Protein AF-A0A101M880-F1 (afdb_monomer_lite)

Secondary structure (DSSP, 8-state):
-HHHHHTT-------TT---S-THHHHB-TTS-B-HHHHHIIIIIHHHHHHHHHHHHHHHHHSS--S--EEEEETHHHHHHHHHHHH-TTT-SEEEEE--TTS---EEEETTEEEE-

Radius of gyration: 15.48 Å; chains: 1; bounding box: 40×26×47 Å

pLDDT: mean 80.24, std 11.46, range [47.88, 90.75]

Structure (mmCIF, N/CA/C/O backbone):
data_AF-A0A101M880-F1
#
_entry.id   AF-A0A101M880-F1
#
loop_
_atom_site.group_PDB
_atom_site.id
_atom_site.type_symbol
_atom_site.label_atom_id
_atom_site.label_alt_id
_atom_site.label_comp_id
_atom_site.label_asym_id
_atom_site.label_entity_id
_atom_site.label_seq_id
_atom_site.pdbx_PDB_ins_code
_atom_site.Cartn_x
_atom_site.Cartn_y
_atom_site.Cartn_z
_atom_site.occupancy
_atom_site.B_iso_or_equiv
_atom_site.auth_seq_id
_atom_site.auth_comp_id
_atom_site.auth_asym_id
_atom_site.auth_atom_id
_atom_site.pdbx_PDB_model_num
ATOM 1 N N . MET A 1 1 ? -0.167 -10.011 6.444 1.00 57.75 1 MET A N 1
ATOM 2 C CA . MET A 1 1 ? -1.530 -10.335 5.963 1.00 57.75 1 MET A CA 1
ATOM 3 C C . MET A 1 1 ? -2.286 -11.221 6.948 1.00 57.75 1 MET A C 1
ATOM 5 O O . MET A 1 1 ? -3.222 -10.717 7.547 1.00 57.75 1 MET A O 1
ATOM 9 N N . ILE A 1 2 ? -1.864 -12.471 7.198 1.00 61.56 2 ILE A N 1
ATOM 10 C CA . ILE A 1 2 ? -2.573 -13.388 8.123 1.00 61.56 2 ILE A CA 1
ATOM 11 C C . ILE A 1 2 ? -2.673 -12.821 9.550 1.00 61.56 2 ILE A C 1
ATOM 13 O O . ILE A 1 2 ? -3.745 -12.866 10.138 1.00 61.56 2 ILE A O 1
ATOM 17 N N . ALA A 1 3 ? -1.599 -12.221 10.075 1.00 63.19 3 ALA A N 1
ATOM 18 C CA . ALA A 1 3 ? -1.616 -11.599 11.404 1.00 63.19 3 ALA A CA 1
ATOM 19 C C . ALA A 1 3 ? -2.624 -10.436 11.508 1.00 63.19 3 ALA A C 1
ATOM 21 O O . ALA A 1 3 ? -3.438 -10.414 12.421 1.00 63.19 3 ALA A O 1
ATOM 22 N N . ALA A 1 4 ? -2.645 -9.533 10.521 1.00 65.31 4 ALA A N 1
ATOM 23 C CA . ALA A 1 4 ? -3.583 -8.408 10.492 1.00 65.31 4 ALA A CA 1
ATOM 24 C C . ALA A 1 4 ? -5.048 -8.872 10.382 1.00 65.31 4 ALA A C 1
ATOM 26 O O . ALA A 1 4 ? -5.909 -8.372 11.099 1.00 65.31 4 ALA A O 1
ATOM 27 N N . ALA A 1 5 ? -5.326 -9.874 9.540 1.00 69.69 5 ALA A N 1
ATOM 28 C CA . ALA A 1 5 ? -6.665 -10.450 9.422 1.00 69.69 5 ALA A CA 1
ATOM 29 C C . ALA A 1 5 ? -7.114 -11.162 10.712 1.00 69.69 5 ALA A C 1
ATOM 31 O O . ALA A 1 5 ? -8.266 -11.028 11.118 1.00 69.69 5 ALA A O 1
ATOM 32 N N . ALA A 1 6 ? -6.204 -11.877 11.384 1.00 68.94 6 ALA A N 1
ATOM 33 C CA . ALA A 1 6 ? -6.482 -12.545 12.657 1.00 68.94 6 ALA A CA 1
ATOM 34 C C . ALA A 1 6 ? -6.795 -11.560 13.799 1.00 68.94 6 ALA A C 1
ATOM 36 O O . ALA A 1 6 ? -7.494 -11.915 14.743 1.00 68.94 6 ALA A O 1
ATOM 37 N N . GLU A 1 7 ? -6.309 -10.324 13.699 1.00 69.31 7 GLU A N 1
ATOM 38 C CA . GLU A 1 7 ? -6.574 -9.238 14.649 1.00 69.31 7 GLU A CA 1
ATOM 39 C C . GLU A 1 7 ? -7.842 -8.430 14.320 1.00 69.31 7 GLU A C 1
ATOM 41 O O . GLU A 1 7 ? -8.180 -7.490 15.034 1.00 69.31 7 GLU A O 1
ATOM 46 N N . GLY A 1 8 ? -8.569 -8.798 13.259 1.00 74.06 8 GLY A N 1
ATOM 47 C CA . GLY A 1 8 ? -9.805 -8.129 12.851 1.00 74.06 8 GLY A CA 1
ATOM 48 C C . GLY A 1 8 ? -9.604 -6.927 11.924 1.00 74.06 8 GLY A C 1
ATOM 49 O O . GLY A 1 8 ? -10.565 -6.207 11.656 1.00 74.06 8 GLY A O 1
ATOM 50 N N . TYR A 1 9 ? -8.392 -6.712 11.401 1.00 75.00 9 TYR A N 1
ATOM 51 C CA . TYR A 1 9 ? -8.153 -5.718 10.356 1.00 75.00 9 TYR A CA 1
ATOM 52 C C . TYR A 1 9 ? -8.485 -6.275 8.970 1.00 75.00 9 TYR A C 1
ATOM 54 O O . TYR A 1 9 ? -8.233 -7.439 8.654 1.00 75.00 9 TYR A O 1
ATOM 62 N N . VAL A 1 10 ? -8.957 -5.397 8.085 1.00 80.94 10 VAL A N 1
ATOM 63 C CA . VAL A 1 10 ? -8.995 -5.682 6.647 1.00 80.94 10 VAL A CA 1
ATOM 64 C C . VAL A 1 10 ? -7.593 -5.489 6.085 1.00 80.94 10 VAL A C 1
ATOM 66 O O . VAL A 1 10 ? -7.044 -4.390 6.135 1.00 80.94 10 VAL A O 1
ATOM 69 N N . ALA A 1 11 ? -7.009 -6.561 5.556 1.00 82.44 11 ALA A N 1
ATOM 70 C CA . ALA A 1 11 ? -5.658 -6.554 5.010 1.00 82.44 11 ALA A CA 1
ATOM 71 C C . ALA A 1 11 ? -5.696 -6.663 3.483 1.00 82.44 11 ALA A C 1
ATOM 73 O O . ALA A 1 11 ? -6.349 -7.556 2.944 1.00 82.44 11 ALA A O 1
ATOM 74 N N . ILE A 1 12 ? -4.971 -5.780 2.789 1.00 84.06 12 ILE A N 1
ATOM 75 C CA . ILE A 1 12 ? -4.900 -5.748 1.320 1.00 84.06 12 ILE A CA 1
ATOM 76 C C . ILE A 1 12 ? -3.451 -5.724 0.858 1.00 84.06 12 ILE A C 1
ATOM 78 O O . ILE A 1 12 ? -2.596 -5.083 1.462 1.00 84.06 12 ILE A O 1
ATOM 82 N N . SER A 1 13 ? -3.194 -6.444 -0.229 1.00 83.25 13 SER A N 1
ATOM 83 C CA . SER A 1 13 ? -1.915 -6.487 -0.926 1.00 83.25 13 SER A CA 1
ATOM 84 C C . SER A 1 13 ? -2.152 -6.296 -2.417 1.00 83.25 13 SER A C 1
ATOM 86 O O . SER A 1 13 ? -3.149 -6.780 -2.949 1.00 83.25 13 SER A O 1
ATOM 88 N N . THR A 1 14 ? -1.220 -5.633 -3.094 1.00 84.00 14 THR A N 1
ATOM 89 C CA . THR A 1 14 ? -1.242 -5.454 -4.548 1.00 84.00 14 THR A CA 1
ATOM 90 C C . THR A 1 14 ? 0.052 -5.981 -5.154 1.00 84.00 14 THR A C 1
ATOM 92 O O . THR A 1 14 ? 1.115 -5.840 -4.552 1.00 84.00 14 THR A O 1
ATOM 95 N N . GLY A 1 15 ? -0.047 -6.579 -6.342 1.00 81.38 15 GLY A N 1
ATOM 96 C CA . GLY A 1 15 ? 1.104 -7.013 -7.140 1.00 81.38 15 GLY A CA 1
ATOM 97 C C . GLY A 1 15 ? 1.812 -5.864 -7.863 1.00 81.38 15 GLY A C 1
ATOM 98 O O . GLY A 1 15 ? 2.698 -6.110 -8.665 1.00 81.38 15 GLY A O 1
ATOM 99 N N . GLY A 1 16 ? 1.406 -4.609 -7.635 1.00 79.94 16 GLY A N 1
ATOM 100 C CA . GLY A 1 16 ? 2.072 -3.452 -8.239 1.00 79.94 16 GLY A CA 1
ATOM 101 C C . GLY A 1 16 ? 1.923 -3.365 -9.762 1.00 79.94 16 GLY A C 1
ATOM 102 O O . GLY A 1 16 ? 2.751 -2.744 -10.413 1.00 79.94 16 GLY A O 1
ATOM 103 N N . GLY A 1 17 ? 0.895 -3.996 -10.335 1.00 80.31 17 GLY A N 1
ATOM 104 C CA . GLY A 1 17 ? 0.622 -3.944 -11.774 1.00 80.31 17 GLY A CA 1
ATOM 105 C C . GLY A 1 17 ? 1.352 -4.993 -12.618 1.00 80.31 17 GLY A C 1
ATOM 106 O O . GLY A 1 17 ? 1.241 -4.943 -13.836 1.00 80.31 17 GLY A O 1
ATOM 107 N N . HIS A 1 18 ? 2.043 -5.960 -12.006 1.00 85.56 18 HIS A N 1
ATOM 108 C CA . HIS A 1 18 ? 2.685 -7.069 -12.714 1.00 85.56 18 HIS A CA 1
ATOM 109 C C . HIS A 1 18 ? 2.359 -8.427 -12.074 1.00 85.56 18 HIS A C 1
ATOM 111 O O . HIS A 1 18 ? 1.847 -8.510 -10.956 1.00 85.56 18 HIS A O 1
ATOM 117 N N . THR A 1 19 ? 2.652 -9.507 -12.800 1.00 81.12 19 THR A N 1
ATOM 118 C CA . THR A 1 19 ? 2.425 -10.895 -12.354 1.00 81.12 19 THR A CA 1
ATOM 119 C C . THR A 1 19 ? 3.697 -11.738 -12.303 1.00 81.12 19 THR A C 1
ATOM 121 O O . THR A 1 19 ? 3.638 -12.866 -11.824 1.00 81.12 19 THR A O 1
ATOM 124 N N . SER A 1 20 ? 4.825 -11.220 -12.804 1.00 84.50 20 SER A N 1
ATOM 125 C CA . SER A 1 20 ? 6.130 -11.895 -12.763 1.00 84.50 20 SER A CA 1
ATOM 126 C C . SER A 1 20 ? 6.989 -11.366 -11.617 1.00 84.50 20 SER A C 1
ATOM 128 O O . SER A 1 20 ? 6.935 -10.176 -11.297 1.00 84.50 20 SER A O 1
ATOM 130 N N . ASP A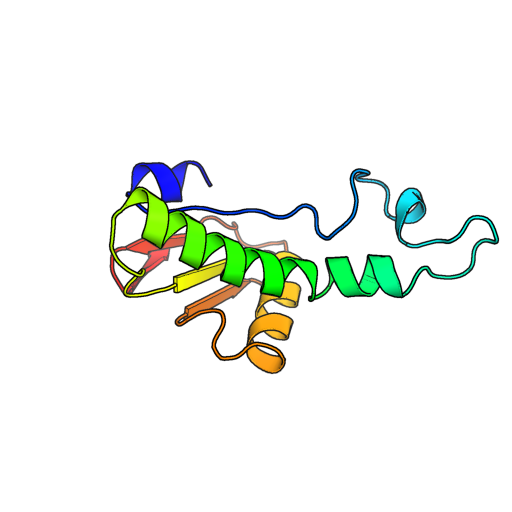 1 21 ? 7.794 -12.245 -11.024 1.00 83.25 21 ASP A N 1
ATOM 131 C CA . ASP A 1 21 ? 8.824 -11.882 -10.049 1.00 83.25 21 ASP A CA 1
ATOM 132 C C . ASP A 1 21 ? 10.108 -11.376 -10.726 1.00 83.25 21 ASP A C 1
ATOM 134 O O . ASP A 1 21 ? 10.908 -10.698 -10.076 1.00 83.25 21 ASP A O 1
ATOM 138 N N . ASP A 1 22 ? 10.308 -11.669 -12.019 1.00 86.19 22 ASP A N 1
ATOM 139 C CA . ASP A 1 22 ? 11.451 -11.166 -12.778 1.00 86.19 22 ASP A CA 1
ATOM 140 C C . ASP A 1 22 ? 11.198 -9.707 -13.190 1.00 86.19 22 ASP A C 1
ATOM 142 O O . ASP A 1 22 ? 10.270 -9.430 -13.956 1.00 86.19 22 ASP A O 1
ATOM 146 N N . PRO A 1 23 ? 12.010 -8.741 -12.718 1.00 82.00 23 PRO A N 1
ATOM 147 C CA . PRO A 1 23 ? 11.863 -7.352 -13.117 1.00 82.00 23 PRO A CA 1
ATOM 148 C C . PRO A 1 23 ? 12.025 -7.123 -14.621 1.00 82.00 23 PRO A C 1
ATOM 150 O O . PRO A 1 23 ? 11.482 -6.144 -15.121 1.00 82.00 23 PRO A O 1
ATOM 153 N N . ALA A 1 24 ? 12.766 -7.969 -15.341 1.00 84.94 24 ALA A N 1
ATOM 154 C CA . ALA A 1 24 ? 12.944 -7.826 -16.783 1.00 84.94 24 ALA A CA 1
ATOM 155 C C . ALA A 1 24 ? 11.632 -8.037 -17.554 1.00 84.94 24 ALA A C 1
ATOM 157 O O . ALA A 1 24 ? 11.423 -7.369 -18.563 1.00 84.94 24 ALA A O 1
ATOM 158 N N . ASP A 1 25 ? 10.734 -8.884 -17.042 1.00 86.12 25 ASP A N 1
ATOM 159 C CA . ASP A 1 25 ? 9.474 -9.240 -17.709 1.00 86.12 25 ASP A CA 1
ATOM 160 C C . ASP A 1 25 ? 8.446 -8.103 -17.722 1.00 86.12 25 ASP A C 1
ATOM 162 O O . ASP A 1 25 ? 7.514 -8.122 -18.522 1.00 86.12 25 ASP A O 1
ATOM 166 N N . TRP A 1 26 ? 8.569 -7.140 -16.806 1.00 85.75 26 TRP A N 1
ATOM 167 C CA . TRP A 1 26 ? 7.558 -6.095 -16.619 1.00 85.75 26 TRP A CA 1
ATOM 168 C C . TRP A 1 26 ? 8.122 -4.678 -16.514 1.00 85.75 26 TRP A C 1
ATOM 170 O O . TRP A 1 26 ? 7.373 -3.714 -16.638 1.00 85.75 26 TRP A O 1
ATOM 180 N N . ARG A 1 27 ? 9.432 -4.508 -16.288 1.00 86.06 27 ARG A N 1
ATOM 181 C CA . ARG A 1 27 ? 10.076 -3.183 -16.334 1.00 86.06 27 ARG A CA 1
ATOM 182 C C . ARG A 1 27 ? 10.556 -2.795 -17.720 1.00 86.06 27 ARG A C 1
ATOM 184 O O . ARG A 1 27 ? 10.975 -1.651 -17.884 1.00 86.06 27 ARG A O 1
ATOM 191 N N . LEU A 1 28 ? 10.566 -3.718 -18.678 1.00 90.31 28 LEU A N 1
ATOM 192 C CA . LEU A 1 28 ? 11.062 -3.484 -20.028 1.00 90.31 28 LEU A CA 1
ATOM 193 C C . LEU A 1 28 ? 9.967 -3.785 -21.051 1.00 90.31 28 LEU A C 1
ATOM 195 O O . LEU A 1 28 ? 9.245 -4.770 -20.944 1.00 90.31 28 LEU A O 1
ATOM 199 N N . LEU A 1 29 ? 9.881 -2.935 -22.066 1.00 86.56 29 LEU A N 1
ATOM 200 C CA . LEU A 1 29 ? 9.143 -3.197 -23.292 1.00 86.56 29 LEU A CA 1
ATOM 201 C C . LEU A 1 29 ? 9.896 -4.237 -24.138 1.00 86.56 29 LEU A C 1
ATOM 203 O O . LEU A 1 29 ? 11.098 -4.444 -23.967 1.00 86.56 29 LEU A O 1
ATOM 207 N N . GLU A 1 30 ? 9.222 -4.833 -25.124 1.00 85.69 30 GLU A N 1
ATOM 208 C CA . GLU A 1 30 ? 9.809 -5.846 -26.024 1.00 85.69 30 GLU A CA 1
ATOM 209 C C . GLU A 1 30 ? 11.068 -5.346 -26.763 1.00 85.69 30 GLU A C 1
ATOM 211 O O . GLU A 1 30 ? 11.972 -6.112 -27.084 1.00 85.69 30 GLU A O 1
ATOM 216 N N . ASN A 1 31 ? 11.170 -4.032 -26.982 1.00 87.50 31 ASN A N 1
ATOM 217 C CA . ASN A 1 31 ? 12.332 -3.384 -27.594 1.00 87.50 31 ASN A CA 1
ATOM 218 C C . ASN A 1 31 ? 13.487 -3.091 -26.608 1.00 87.50 31 ASN A C 1
ATOM 220 O O . ASN A 1 31 ? 14.449 -2.422 -26.985 1.00 87.50 31 ASN A O 1
ATOM 224 N N . GLY A 1 32 ? 13.393 -3.547 -25.355 1.00 85.69 32 GLY A N 1
ATOM 225 C CA . GLY A 1 32 ? 14.390 -3.346 -24.301 1.00 85.69 32 GLY A CA 1
ATOM 226 C C . GLY A 1 32 ? 14.377 -1.959 -23.648 1.00 85.69 32 GLY A C 1
ATOM 227 O O . GLY A 1 32 ? 15.220 -1.682 -22.795 1.00 85.69 32 GLY A O 1
ATOM 228 N N . MET A 1 33 ? 13.446 -1.078 -24.027 1.00 89.38 33 MET A N 1
ATOM 229 C CA . MET A 1 33 ? 13.271 0.226 -23.382 1.00 89.38 33 MET A CA 1
ATOM 230 C C . MET A 1 33 ? 12.526 0.080 -22.048 1.00 89.38 33 MET A C 1
ATOM 232 O O . MET A 1 33 ? 11.688 -0.810 -21.929 1.00 89.38 33 MET A O 1
ATOM 236 N N . PRO A 1 34 ? 12.757 0.959 -21.058 1.00 88.50 34 PRO A N 1
ATOM 237 C CA . PRO A 1 34 ? 11.994 0.938 -19.814 1.00 88.50 34 PRO A CA 1
ATOM 238 C C . PRO A 1 34 ? 10.490 1.144 -20.041 1.00 88.50 34 PRO A C 1
ATOM 240 O O . PRO A 1 34 ? 10.081 2.119 -20.673 1.00 88.50 34 PRO A O 1
ATOM 243 N N . ASP A 1 35 ? 9.677 0.258 -19.472 1.00 90.06 35 ASP A N 1
ATOM 244 C CA . ASP A 1 35 ? 8.238 0.449 -19.316 1.00 90.06 35 ASP A CA 1
ATOM 245 C C . ASP A 1 35 ? 7.990 1.335 -18.087 1.00 90.06 35 ASP A C 1
ATOM 247 O O . ASP A 1 35 ? 8.037 0.897 -16.928 1.00 90.06 35 ASP A O 1
ATOM 251 N N . TYR A 1 36 ? 7.776 2.624 -18.350 1.00 88.12 36 TYR A N 1
ATOM 252 C CA . TYR A 1 36 ? 7.520 3.619 -17.316 1.00 88.12 36 TYR A CA 1
ATOM 253 C C . TYR A 1 36 ? 6.140 3.472 -16.675 1.00 88.12 36 TYR A C 1
ATOM 255 O O . TYR A 1 36 ? 6.014 3.779 -15.491 1.00 88.12 36 TYR A O 1
ATOM 263 N N . ASP A 1 37 ? 5.136 2.979 -17.399 1.00 88.69 37 ASP A N 1
ATOM 264 C CA . ASP A 1 37 ? 3.760 2.894 -16.904 1.00 88.69 37 ASP A CA 1
ATOM 265 C C . ASP A 1 37 ? 3.626 1.767 -15.880 1.00 88.69 37 ASP A C 1
ATOM 267 O O . ASP A 1 37 ? 3.114 1.973 -14.771 1.00 88.69 37 ASP A O 1
ATOM 271 N N . THR A 1 38 ? 4.171 0.591 -16.198 1.00 86.88 38 THR A N 1
ATOM 272 C CA . THR A 1 38 ? 4.193 -0.541 -15.264 1.00 86.88 38 THR A CA 1
ATOM 273 C C . THR A 1 38 ? 5.114 -0.241 -14.077 1.00 86.88 38 THR A C 1
ATOM 275 O O . THR A 1 38 ? 4.767 -0.497 -12.921 1.00 86.88 38 THR A O 1
ATOM 278 N N . SER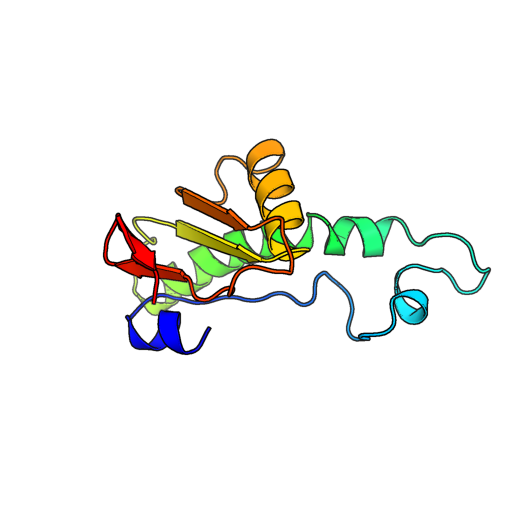 A 1 39 ? 6.252 0.417 -14.320 1.00 85.62 39 SER A N 1
ATOM 279 C CA . SER A 1 39 ? 7.152 0.864 -13.248 1.00 85.62 39 SER A CA 1
ATOM 280 C C . SER A 1 39 ? 6.516 1.902 -12.319 1.00 85.62 39 SER A C 1
ATOM 282 O O . SER A 1 39 ? 6.730 1.850 -11.105 1.00 85.62 39 SER A O 1
ATOM 284 N N . TYR A 1 40 ? 5.723 2.832 -12.856 1.00 88.94 40 TYR A N 1
ATOM 285 C CA . TYR A 1 40 ? 4.996 3.832 -12.074 1.00 88.94 40 TYR A CA 1
ATOM 286 C C . TYR A 1 40 ? 3.852 3.199 -11.274 1.00 88.94 40 TYR A C 1
ATOM 288 O O . TYR A 1 40 ? 3.682 3.497 -10.087 1.00 88.94 40 TYR A O 1
ATOM 296 N N . SER A 1 41 ? 3.128 2.263 -11.889 1.00 88.12 41 SER A N 1
ATOM 297 C CA . SER A 1 41 ? 2.106 1.444 -11.230 1.00 88.12 41 SER A CA 1
ATOM 298 C C . SER A 1 41 ? 2.668 0.707 -10.016 1.00 88.12 41 SER A C 1
ATOM 300 O O . SER A 1 41 ? 2.127 0.834 -8.914 1.00 88.12 41 SER A O 1
ATOM 302 N N . PHE A 1 42 ? 3.818 0.052 -10.185 1.00 87.44 42 PHE A N 1
ATOM 303 C CA . PHE A 1 42 ? 4.528 -0.643 -9.113 1.00 87.44 42 PHE A CA 1
ATOM 304 C C . PHE A 1 42 ? 5.017 0.300 -8.013 1.00 87.44 42 PHE A C 1
ATOM 306 O O . PHE A 1 42 ? 4.976 -0.027 -6.822 1.00 87.44 42 PHE A O 1
ATOM 313 N N . ALA A 1 43 ? 5.515 1.473 -8.403 1.00 86.19 43 ALA A N 1
ATOM 314 C CA . ALA A 1 43 ? 6.068 2.434 -7.466 1.00 86.19 43 ALA A CA 1
ATOM 315 C C . ALA A 1 43 ? 4.989 3.075 -6.588 1.00 86.19 43 ALA A C 1
ATOM 317 O O . ALA A 1 43 ? 5.226 3.250 -5.390 1.00 86.19 43 ALA A O 1
ATOM 318 N N . ILE A 1 44 ? 3.841 3.447 -7.169 1.00 88.25 44 ILE A N 1
ATOM 319 C CA . ILE A 1 44 ? 2.844 4.229 -6.439 1.00 88.25 44 ILE A CA 1
ATOM 320 C C . ILE A 1 44 ? 1.388 4.030 -6.865 1.00 88.25 44 ILE A C 1
ATOM 322 O O . ILE A 1 44 ? 0.538 3.926 -5.979 1.00 88.25 44 ILE A O 1
ATOM 326 N N . ALA A 1 45 ? 1.066 3.962 -8.162 1.00 90.75 45 ALA A N 1
ATOM 327 C CA . ALA A 1 45 ? -0.338 4.070 -8.583 1.00 90.75 45 ALA A CA 1
ATOM 328 C C . ALA A 1 45 ? -1.185 2.909 -8.039 1.00 90.75 45 ALA A C 1
ATOM 330 O O . ALA A 1 45 ? -2.207 3.126 -7.388 1.00 90.75 45 ALA A O 1
ATOM 331 N N . SER A 1 46 ? -0.683 1.675 -8.165 1.00 88.62 46 SER A N 1
ATOM 332 C CA . SER A 1 46 ? -1.372 0.489 -7.650 1.00 88.62 46 SER A CA 1
ATOM 333 C C . SER A 1 46 ? -1.528 0.497 -6.126 1.00 88.62 46 SER A C 1
ATOM 335 O O . SER A 1 46 ? -2.432 -0.151 -5.601 1.00 88.62 46 SER A O 1
ATOM 337 N N . LEU A 1 47 ? -0.662 1.211 -5.398 1.00 89.12 47 LEU A N 1
ATOM 338 C CA . LEU A 1 47 ? -0.747 1.342 -3.942 1.00 89.12 47 LEU A CA 1
ATOM 339 C C . LEU A 1 47 ? -1.851 2.314 -3.521 1.00 89.12 47 LEU A C 1
ATOM 341 O O . LEU A 1 47 ? -2.568 2.047 -2.555 1.00 89.12 47 LEU A O 1
ATOM 345 N N . GLY A 1 48 ? -1.988 3.429 -4.245 1.00 88.44 48 GLY A N 1
ATOM 346 C CA . GLY A 1 48 ? -3.077 4.385 -4.053 1.00 88.44 48 GLY A CA 1
ATOM 347 C C . GLY A 1 48 ? -4.432 3.744 -4.351 1.00 88.44 48 GLY A C 1
ATOM 348 O O . GLY A 1 48 ? -5.348 3.814 -3.529 1.00 88.44 48 GLY A O 1
ATOM 349 N N . ASP A 1 49 ? -4.527 3.019 -5.467 1.00 90.12 49 ASP A N 1
ATOM 350 C CA . ASP A 1 49 ? -5.739 2.287 -5.842 1.00 90.12 49 ASP A CA 1
ATOM 351 C C . ASP A 1 49 ? -6.100 1.219 -4.805 1.00 90.12 49 ASP A C 1
ATOM 353 O O . ASP A 1 49 ? -7.256 1.121 -4.386 1.00 90.12 49 ASP A O 1
ATOM 357 N N . ALA A 1 50 ? -5.109 0.467 -4.315 1.00 89.00 50 ALA A N 1
ATOM 358 C CA . ALA A 1 50 ? -5.312 -0.521 -3.260 1.00 89.00 50 ALA A CA 1
ATOM 359 C C . ALA A 1 50 ? -5.870 0.107 -1.970 1.00 89.00 50 ALA A C 1
ATOM 361 O O . ALA A 1 50 ? -6.752 -0.481 -1.340 1.00 89.00 50 ALA A O 1
ATOM 362 N N . ALA A 1 51 ? -5.419 1.309 -1.596 1.00 89.00 51 ALA A N 1
ATOM 363 C CA . ALA A 1 51 ? -5.946 2.022 -0.433 1.00 89.00 51 ALA A CA 1
ATOM 364 C C . ALA A 1 51 ? -7.425 2.406 -0.620 1.00 89.00 51 ALA A C 1
ATOM 366 O O . ALA A 1 51 ? -8.245 2.205 0.280 1.00 89.00 51 ALA A O 1
ATOM 367 N N . ILE A 1 52 ? -7.793 2.917 -1.799 1.00 89.94 52 ILE A N 1
ATOM 368 C CA . ILE A 1 52 ? -9.170 3.331 -2.112 1.00 89.94 52 ILE A CA 1
ATOM 369 C C . ILE A 1 52 ? -10.102 2.121 -2.154 1.00 89.94 52 ILE A C 1
ATOM 371 O O . ILE A 1 52 ? -11.138 2.106 -1.481 1.00 89.94 52 ILE A O 1
ATOM 375 N N . VAL A 1 53 ? -9.735 1.101 -2.935 1.00 89.88 53 VAL A N 1
ATOM 376 C CA . VAL A 1 53 ? -10.501 -0.146 -3.056 1.00 89.88 53 VAL A CA 1
ATOM 377 C C . VAL A 1 53 ? -10.635 -0.801 -1.690 1.00 89.88 53 VAL A C 1
ATOM 379 O O . VAL A 1 53 ? -11.709 -1.285 -1.338 1.00 89.88 53 VAL A O 1
ATOM 382 N N . GLY A 1 54 ? -9.585 -0.740 -0.876 1.00 87.31 54 GLY A N 1
ATOM 383 C CA . GLY A 1 54 ? -9.594 -1.337 0.440 1.00 87.31 54 GLY A CA 1
ATOM 384 C C . GLY A 1 54 ? -10.511 -0.700 1.450 1.00 87.31 54 GLY A C 1
ATOM 385 O O . GLY A 1 54 ? -11.265 -1.407 2.118 1.00 87.31 54 GLY A O 1
ATOM 386 N N . LYS A 1 55 ? -10.516 0.631 1.517 1.00 88.19 55 LYS A N 1
ATOM 387 C CA . LYS A 1 55 ? -11.459 1.359 2.370 1.00 88.19 55 LYS A CA 1
ATOM 388 C C . LYS A 1 55 ? -12.905 1.081 1.949 1.00 88.19 55 LYS A C 1
ATOM 390 O O . LYS A 1 55 ? -13.751 0.872 2.814 1.00 88.19 55 LYS A O 1
ATOM 395 N N . ARG A 1 56 ? -13.175 0.999 0.640 1.00 89.50 56 ARG A N 1
ATOM 396 C CA . ARG A 1 56 ? -14.506 0.655 0.104 1.00 89.50 56 ARG A CA 1
ATOM 397 C C . ARG A 1 56 ? -14.914 -0.780 0.423 1.00 89.50 56 ARG A C 1
ATOM 399 O O . ARG A 1 56 ? -16.060 -1.014 0.794 1.00 89.50 56 ARG A O 1
ATOM 406 N N . LEU A 1 57 ? -13.992 -1.734 0.304 1.00 87.31 57 LEU A N 1
ATOM 407 C CA . LEU A 1 57 ? -14.261 -3.131 0.635 1.00 87.31 57 LEU A CA 1
ATOM 408 C C . LEU A 1 57 ? -14.532 -3.299 2.133 1.00 87.31 57 LEU A C 1
ATOM 410 O O . LEU A 1 57 ? -15.480 -3.982 2.506 1.00 87.31 57 LEU A O 1
ATOM 414 N N . ALA A 1 58 ? -13.748 -2.629 2.981 1.00 86.62 58 ALA A N 1
ATOM 415 C CA . ALA A 1 58 ? -13.971 -2.604 4.422 1.00 86.62 58 ALA A CA 1
ATOM 416 C C . ALA A 1 58 ? -15.342 -2.002 4.772 1.00 86.62 58 ALA A C 1
ATOM 418 O O . ALA A 1 58 ? -16.087 -2.593 5.550 1.00 86.62 58 ALA A O 1
ATOM 419 N N . GLU A 1 59 ? -15.715 -0.882 4.145 1.00 88.94 59 GLU A N 1
ATOM 420 C CA . GLU A 1 59 ? -17.031 -0.258 4.329 1.00 88.94 59 GLU A CA 1
ATOM 421 C C . GLU A 1 59 ? -18.173 -1.182 3.896 1.00 88.94 59 GLU A C 1
ATOM 423 O O . GLU A 1 59 ? -19.154 -1.323 4.622 1.00 88.94 59 GLU A O 1
ATOM 428 N N . SER A 1 60 ? -18.032 -1.875 2.764 1.00 88.19 60 SER A N 1
ATOM 429 C CA . SER A 1 60 ? -19.037 -2.833 2.297 1.00 88.19 60 SER A CA 1
ATOM 430 C C . SER A 1 60 ? -19.135 -4.081 3.177 1.00 88.19 60 SER A C 1
ATOM 432 O O . SER A 1 60 ? -20.224 -4.631 3.312 1.00 88.19 60 SER A O 1
ATOM 434 N N . ALA A 1 61 ? -18.021 -4.556 3.739 1.00 85.56 61 ALA A N 1
ATOM 435 C CA . ALA A 1 61 ? -17.989 -5.765 4.559 1.00 85.56 61 ALA A CA 1
ATOM 436 C C . ALA A 1 61 ? -18.497 -5.519 5.989 1.00 85.56 61 ALA A C 1
ATOM 438 O O . ALA A 1 61 ? -19.187 -6.368 6.547 1.00 85.56 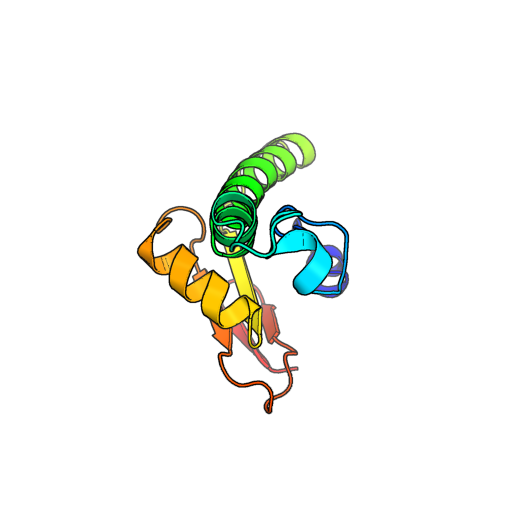61 ALA A O 1
ATOM 439 N N . TYR A 1 62 ? -18.175 -4.361 6.574 1.00 84.38 62 TYR A N 1
ATOM 440 C CA . TYR A 1 62 ? -18.480 -4.034 7.974 1.00 84.38 62 TYR A CA 1
ATOM 441 C C . TYR A 1 62 ? -19.562 -2.955 8.142 1.00 84.38 62 TYR A C 1
ATOM 443 O O . TYR A 1 62 ? -19.882 -2.575 9.268 1.00 84.38 62 TYR A O 1
ATOM 451 N N . GLY A 1 63 ? -20.123 -2.434 7.047 1.00 85.19 63 GLY A N 1
ATOM 452 C CA . GLY A 1 63 ? -21.197 -1.433 7.053 1.00 85.19 63 GLY A CA 1
ATOM 453 C C . GLY A 1 63 ? -20.784 -0.045 7.555 1.00 85.19 63 GLY A C 1
ATOM 454 O O . GLY A 1 63 ? -21.641 0.807 7.779 1.00 85.19 63 GLY A O 1
ATOM 455 N N . SER A 1 64 ? -19.490 0.193 7.774 1.00 84.88 64 SER A N 1
ATOM 456 C CA . SER A 1 64 ? -18.958 1.471 8.248 1.00 84.88 64 SER A CA 1
ATOM 457 C C . SER A 1 64 ? -17.540 1.701 7.740 1.00 84.88 64 SER A C 1
ATOM 459 O O . SER A 1 64 ? -16.772 0.758 7.545 1.00 84.88 64 SER A O 1
ATOM 461 N N . LYS A 1 65 ? -17.182 2.970 7.518 1.00 83.62 65 LYS A N 1
ATOM 462 C CA . LYS A 1 65 ? -15.833 3.336 7.077 1.00 83.62 65 LYS A CA 1
ATOM 463 C C . LYS A 1 65 ? -14.795 2.968 8.142 1.00 83.62 65 LYS A C 1
ATOM 465 O O . LYS A 1 65 ? -15.058 3.173 9.332 1.00 83.62 65 LYS A O 1
ATOM 470 N N . PRO A 1 66 ? -13.605 2.484 7.739 1.00 84.19 66 PRO A N 1
ATOM 471 C CA . PRO A 1 66 ? -12.520 2.259 8.683 1.00 84.19 66 PRO A CA 1
ATOM 472 C C . PRO A 1 66 ? -12.173 3.574 9.392 1.00 84.19 66 PRO A C 1
ATOM 474 O O . PRO A 1 66 ? -11.993 4.602 8.742 1.00 84.19 66 PRO A O 1
ATOM 477 N N . LYS A 1 67 ? -12.100 3.539 10.729 1.00 85.50 67 LYS A N 1
ATOM 478 C CA . LYS A 1 67 ? -11.753 4.716 11.547 1.00 85.50 67 LYS A CA 1
ATOM 479 C C . LYS A 1 67 ? -10.301 5.147 11.362 1.00 85.50 67 LYS A C 1
ATOM 481 O O . LYS A 1 67 ? -10.016 6.332 11.450 1.00 85.50 67 LYS A O 1
ATOM 486 N N . TYR A 1 68 ? -9.423 4.173 11.136 1.00 85.44 68 TYR A N 1
ATOM 487 C CA . TYR A 1 68 ? -8.000 4.367 10.911 1.00 85.44 68 TYR A CA 1
ATOM 488 C C . TYR A 1 68 ? -7.512 3.387 9.850 1.00 85.44 68 TYR A C 1
ATOM 490 O O . TYR A 1 68 ? -8.041 2.280 9.711 1.00 85.44 68 TYR A O 1
ATOM 498 N N . SER A 1 69 ? -6.493 3.799 9.111 1.00 87.56 69 SER A N 1
ATOM 499 C CA . SER A 1 69 ? -5.857 3.040 8.046 1.00 87.56 69 SER A CA 1
ATOM 500 C C . SER A 1 69 ? -4.340 3.105 8.193 1.00 87.56 69 SER A C 1
ATOM 502 O O . SER A 1 69 ? -3.770 4.180 8.365 1.00 87.56 69 SER A O 1
ATOM 504 N N . TYR A 1 70 ? -3.682 1.947 8.121 1.00 86.62 70 TYR A N 1
ATOM 505 C CA . TYR A 1 70 ? -2.247 1.830 8.374 1.00 86.62 70 TYR A CA 1
ATOM 506 C C . TYR A 1 70 ? -1.518 1.148 7.219 1.00 86.62 70 TYR A C 1
ATOM 508 O O . TYR A 1 70 ? -2.027 0.191 6.634 1.00 86.62 70 TYR A O 1
ATOM 516 N N . TRP A 1 71 ? -0.301 1.608 6.932 1.00 86.12 71 TRP A N 1
ATOM 517 C CA . TRP A 1 71 ? 0.634 0.949 6.021 1.00 86.12 71 TRP A CA 1
ATOM 518 C C . TRP A 1 71 ? 1.817 0.376 6.799 1.00 86.12 71 TRP A C 1
ATOM 520 O O . TRP A 1 71 ? 2.406 1.056 7.639 1.00 86.12 71 TRP A O 1
ATOM 530 N N . THR A 1 72 ? 2.209 -0.856 6.487 1.00 84.75 72 THR A N 1
ATOM 531 C CA . THR A 1 72 ? 3.419 -1.493 7.024 1.00 84.75 72 THR A CA 1
ATOM 532 C C . THR A 1 72 ? 4.230 -2.068 5.879 1.00 84.75 72 THR A C 1
ATOM 534 O O . THR A 1 72 ? 3.732 -2.926 5.149 1.00 84.75 72 THR A O 1
ATOM 537 N N . GLY A 1 73 ? 5.482 -1.639 5.731 1.00 81.44 73 GLY A N 1
ATOM 538 C CA . GLY A 1 73 ? 6.331 -2.103 4.639 1.00 81.44 73 GLY A CA 1
ATOM 539 C C . GLY A 1 73 ? 7.808 -2.169 5.004 1.00 81.44 73 GLY A C 1
ATOM 540 O O . GLY A 1 73 ? 8.329 -1.321 5.727 1.00 81.44 73 GLY A O 1
ATOM 541 N N . CYS A 1 74 ? 8.491 -3.172 4.451 1.00 84.38 74 CYS A N 1
ATOM 542 C CA . CYS A 1 74 ? 9.913 -3.429 4.654 1.00 84.38 74 CYS A CA 1
ATOM 543 C C . CYS A 1 74 ? 10.670 -3.396 3.318 1.00 84.38 74 CYS A C 1
ATOM 545 O O . CYS A 1 74 ? 10.148 -3.844 2.297 1.00 84.38 74 CYS A O 1
ATOM 547 N N . SER A 1 75 ? 11.890 -2.856 3.311 1.00 82.38 75 SER A N 1
ATOM 548 C CA . SER A 1 75 ? 12.725 -2.631 2.126 1.00 82.38 75 SER A CA 1
ATOM 549 C C . SER A 1 75 ? 11.969 -1.886 1.013 1.00 82.38 75 SER A C 1
ATOM 551 O O . SER A 1 75 ? 11.722 -0.682 1.130 1.00 82.38 75 SER A O 1
ATOM 553 N N . GLN A 1 76 ? 11.551 -2.585 -0.047 1.00 83.88 76 GLN A N 1
ATOM 554 C CA . GLN A 1 76 ? 10.772 -2.018 -1.144 1.00 83.88 76 GLN A CA 1
ATOM 555 C C . GLN A 1 76 ? 9.432 -1.445 -0.659 1.00 83.88 76 GLN A C 1
ATOM 557 O O . GLN A 1 76 ? 9.081 -0.332 -1.050 1.00 83.88 76 GLN A O 1
ATOM 562 N N . GLY A 1 77 ? 8.763 -2.128 0.277 1.00 82.62 77 GLY A N 1
ATOM 563 C CA . GLY A 1 77 ? 7.532 -1.645 0.908 1.00 82.62 77 GLY A CA 1
ATOM 564 C C . GLY A 1 77 ? 7.741 -0.384 1.753 1.00 82.62 77 GLY A C 1
ATOM 565 O O . GLY A 1 77 ? 6.839 0.443 1.877 1.00 82.62 77 GLY A O 1
ATOM 566 N N . GLY A 1 78 ? 8.946 -0.194 2.303 1.00 85.75 78 GLY A N 1
ATOM 567 C CA . GLY A 1 78 ? 9.321 1.036 3.003 1.00 85.75 78 GLY A CA 1
ATOM 568 C C . GLY A 1 78 ? 9.480 2.216 2.041 1.00 85.75 78 GLY A C 1
ATOM 569 O O . GLY A 1 78 ? 9.016 3.316 2.330 1.00 85.75 78 GLY A O 1
ATOM 570 N N . ARG A 1 79 ? 10.082 1.987 0.864 1.00 86.44 79 ARG A N 1
ATOM 571 C CA . ARG A 1 79 ? 10.216 3.016 -0.189 1.00 86.44 79 ARG A CA 1
ATOM 572 C C . ARG A 1 79 ? 8.854 3.404 -0.757 1.00 86.44 79 ARG A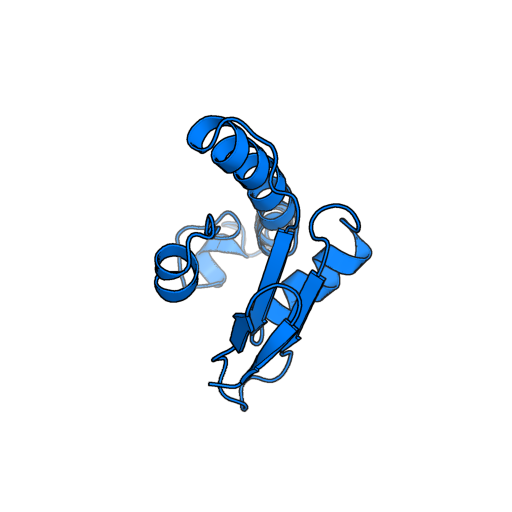 C 1
ATOM 574 O O . ARG A 1 79 ? 8.569 4.584 -0.918 1.00 86.44 79 ARG A O 1
ATOM 581 N N . GLN A 1 80 ? 8.018 2.403 -1.006 1.00 89.06 80 GLN A N 1
ATOM 582 C CA . GLN A 1 80 ? 6.636 2.556 -1.452 1.00 89.06 80 GLN A CA 1
ATOM 583 C C . GLN A 1 80 ? 5.795 3.345 -0.444 1.00 89.06 80 GLN A C 1
ATOM 585 O O . GLN A 1 80 ? 5.105 4.287 -0.816 1.00 89.06 80 GLN A O 1
ATOM 590 N N . GLY A 1 81 ? 5.918 3.040 0.849 1.00 87.06 81 GLY A N 1
ATOM 591 C CA . GLY A 1 81 ? 5.228 3.811 1.877 1.00 87.06 81 GLY A CA 1
ATOM 592 C C . GLY A 1 81 ? 5.754 5.245 2.024 1.00 87.06 81 GLY A C 1
ATOM 593 O O . GLY A 1 81 ? 4.970 6.158 2.258 1.00 87.06 81 GLY A O 1
ATOM 594 N N . LEU A 1 82 ? 7.046 5.499 1.793 1.00 87.50 82 LEU A N 1
ATOM 595 C CA . LEU A 1 82 ? 7.557 6.873 1.744 1.00 87.50 82 LEU A CA 1
ATOM 596 C C . LEU A 1 82 ? 6.968 7.652 0.556 1.00 87.50 82 LEU A C 1
ATOM 598 O O . LEU A 1 82 ? 6.629 8.825 0.697 1.00 87.50 82 LEU A O 1
ATOM 602 N N . ALA A 1 83 ? 6.821 7.002 -0.600 1.00 89.06 83 ALA A N 1
ATOM 603 C CA . ALA A 1 83 ? 6.175 7.598 -1.764 1.00 89.06 83 ALA A CA 1
ATOM 604 C C . ALA A 1 83 ? 4.676 7.855 -1.518 1.00 89.06 83 ALA A C 1
ATOM 606 O O . ALA A 1 83 ? 4.183 8.919 -1.885 1.00 89.06 83 ALA A O 1
ATOM 607 N N . LEU A 1 84 ? 3.977 6.941 -0.831 1.00 89.31 84 LEU A N 1
ATOM 608 C CA . LEU A 1 84 ? 2.591 7.135 -0.387 1.00 89.31 84 LEU A CA 1
ATOM 609 C C . LEU A 1 84 ? 2.457 8.351 0.528 1.00 89.31 84 LEU A C 1
ATOM 611 O O . LEU A 1 84 ? 1.580 9.172 0.299 1.00 89.31 84 LEU A O 1
ATOM 615 N N . ALA A 1 85 ? 3.355 8.524 1.498 1.00 87.81 85 ALA A N 1
ATOM 616 C CA . ALA A 1 85 ? 3.331 9.689 2.382 1.00 87.81 85 ALA A CA 1
ATOM 617 C C . ALA A 1 85 ? 3.491 11.021 1.621 1.00 87.81 85 ALA A C 1
ATOM 619 O O . ALA A 1 85 ? 2.945 12.038 2.038 1.00 87.81 85 ALA A O 1
ATOM 620 N N . GLN A 1 86 ? 4.237 11.019 0.511 1.00 88.69 86 GLN A N 1
ATOM 621 C CA . GLN A 1 86 ? 4.494 12.220 -0.289 1.00 88.69 86 GLN A CA 1
ATOM 622 C C . GLN A 1 86 ? 3.392 12.512 -1.314 1.00 88.69 86 GLN A C 1
ATOM 624 O O . GLN A 1 86 ? 3.032 13.670 -1.499 1.00 88.69 86 GLN A O 1
ATOM 629 N N . GLN A 1 87 ? 2.883 11.488 -2.004 1.00 89.69 87 GLN A N 1
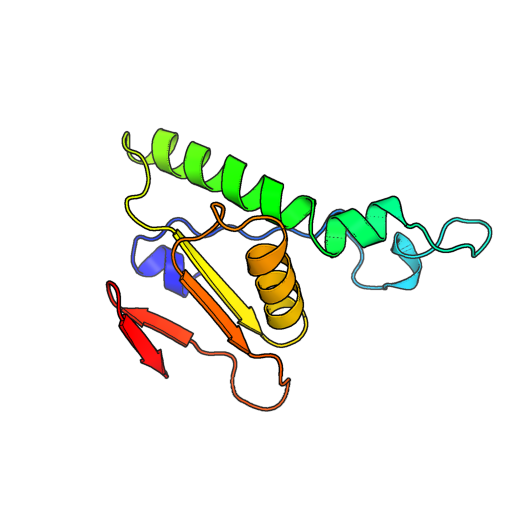ATOM 630 C CA . GLN A 1 87 ? 1.939 11.653 -3.119 1.00 89.69 87 GLN A CA 1
ATOM 631 C C . GLN A 1 87 ? 0.477 11.431 -2.714 1.00 89.69 87 GLN A C 1
ATOM 633 O O . GLN A 1 87 ? -0.420 11.994 -3.333 1.00 89.69 87 GLN A O 1
ATOM 638 N N . TYR A 1 88 ? 0.231 10.639 -1.670 1.00 87.88 88 TYR A N 1
ATOM 639 C CA . TYR A 1 88 ? -1.101 10.257 -1.200 1.00 87.88 88 TYR A CA 1
ATOM 640 C C . TYR A 1 88 ? -1.220 10.422 0.326 1.00 87.88 88 TYR A C 1
ATOM 642 O O . TYR A 1 88 ? -1.420 9.436 1.043 1.00 87.88 88 TYR A O 1
ATOM 650 N N . PRO A 1 89 ? -1.130 11.658 0.851 1.00 84.62 89 PRO A N 1
ATOM 651 C CA . PRO A 1 89 ? -1.125 11.908 2.294 1.00 84.62 89 PRO A CA 1
ATOM 652 C C . PRO A 1 89 ? -2.412 11.452 3.004 1.00 84.62 89 PRO A C 1
ATOM 654 O O . PRO A 1 89 ? -2.379 11.149 4.188 1.00 84.62 89 PRO A O 1
ATOM 657 N N . GLU A 1 90 ? -3.536 11.355 2.289 1.00 86.62 90 GLU A N 1
ATOM 658 C CA . GLU A 1 90 ? -4.832 10.916 2.836 1.00 86.62 90 GLU A CA 1
ATOM 659 C C . GLU A 1 90 ? -5.084 9.400 2.682 1.00 86.62 90 GLU A C 1
ATOM 661 O O . GLU A 1 90 ? -6.123 8.870 3.099 1.00 86.62 90 GLU A O 1
ATOM 666 N N . ALA A 1 91 ? -4.155 8.664 2.058 1.00 86.25 91 ALA A N 1
ATOM 667 C CA . ALA A 1 91 ? -4.323 7.227 1.861 1.00 86.25 91 ALA A CA 1
ATOM 668 C C . ALA A 1 91 ? -4.239 6.453 3.182 1.00 86.25 91 ALA A C 1
ATOM 670 O O . ALA A 1 91 ? -5.012 5.511 3.363 1.00 86.25 91 ALA A O 1
ATOM 671 N N . TYR A 1 92 ? -3.376 6.870 4.110 1.00 88.00 92 TYR A N 1
ATOM 672 C CA . TYR A 1 92 ? -3.157 6.196 5.390 1.00 88.00 92 TYR A CA 1
ATOM 673 C C . TYR A 1 92 ? -2.975 7.207 6.522 1.00 88.00 92 TYR A C 1
ATOM 675 O O . TYR A 1 92 ? -2.274 8.199 6.360 1.00 88.00 92 TYR A O 1
ATOM 683 N N . ASP A 1 93 ? -3.559 6.915 7.682 1.00 86.81 93 ASP A N 1
ATOM 684 C CA . ASP A 1 93 ? -3.437 7.727 8.899 1.00 86.81 93 ASP A CA 1
ATOM 685 C C . ASP A 1 93 ? -2.097 7.484 9.614 1.00 86.81 93 ASP A C 1
ATOM 687 O O . ASP A 1 93 ? -1.605 8.339 10.348 1.00 86.81 93 ASP A O 1
ATOM 691 N N . GLY A 1 94 ? -1.485 6.316 9.391 1.00 86.62 94 GLY A N 1
ATOM 692 C CA . GLY A 1 94 ? -0.163 5.977 9.910 1.00 86.62 94 GLY A CA 1
ATOM 693 C C . GLY A 1 94 ? 0.630 5.092 8.954 1.00 86.62 94 GLY A C 1
ATOM 694 O O . GLY A 1 94 ? 0.114 4.116 8.410 1.00 86.62 94 GLY A O 1
ATOM 695 N N . LEU A 1 95 ? 1.911 5.414 8.762 1.00 85.69 95 LEU A N 1
ATOM 696 C CA . LEU A 1 95 ? 2.826 4.636 7.928 1.00 85.69 95 LEU A CA 1
ATOM 697 C C . LEU A 1 95 ? 4.026 4.169 8.745 1.00 85.69 95 LEU A C 1
ATOM 699 O O . LEU A 1 95 ? 4.764 4.973 9.310 1.00 85.69 95 LEU A O 1
ATOM 703 N N . LEU A 1 96 ? 4.250 2.860 8.751 1.00 84.06 96 LEU A N 1
ATOM 704 C CA . LEU A 1 96 ? 5.429 2.234 9.322 1.00 84.06 96 LEU A CA 1
ATOM 705 C C . LEU A 1 96 ? 6.349 1.748 8.207 1.00 84.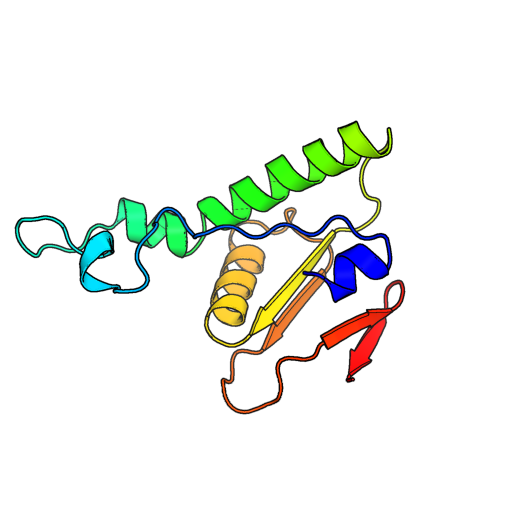06 96 LEU A C 1
ATOM 707 O O . LEU A 1 96 ? 6.020 0.828 7.451 1.00 84.06 96 LEU A O 1
ATOM 711 N N . LEU A 1 97 ? 7.514 2.384 8.119 1.00 84.25 97 LEU A N 1
ATOM 712 C CA . LEU A 1 97 ? 8.453 2.213 7.020 1.00 84.25 97 LEU A CA 1
ATOM 713 C C . LEU A 1 97 ? 9.784 1.690 7.546 1.00 84.25 97 LEU A C 1
ATOM 715 O O . LEU A 1 97 ? 10.510 2.409 8.231 1.00 84.25 97 LEU A O 1
ATOM 719 N N . LEU A 1 98 ? 10.150 0.470 7.161 1.00 77.88 98 LEU A N 1
ATOM 720 C CA . LEU A 1 98 ? 11.506 -0.023 7.355 1.00 77.88 98 LEU A CA 1
ATOM 721 C C . LEU A 1 98 ? 12.230 -0.040 6.012 1.00 77.88 98 LEU A C 1
ATOM 723 O O . LEU A 1 98 ? 11.965 -0.872 5.156 1.00 77.88 98 LEU A O 1
ATOM 727 N N . LEU A 1 99 ? 13.177 0.874 5.816 1.00 73.25 99 LEU A N 1
ATOM 728 C CA . LEU A 1 99 ? 13.930 0.986 4.559 1.00 73.25 99 LEU A CA 1
ATOM 729 C C . LEU A 1 99 ? 15.133 0.030 4.482 1.00 73.25 99 LEU A C 1
ATOM 731 O O . LEU A 1 99 ? 15.787 -0.048 3.442 1.00 73.25 99 LEU A O 1
ATOM 735 N N . ARG A 1 100 ? 15.448 -0.688 5.572 1.00 66.44 100 ARG A N 1
ATOM 736 C CA . ARG A 1 100 ? 16.636 -1.548 5.670 1.00 66.44 100 ARG A CA 1
ATOM 737 C C . ARG A 1 100 ? 16.269 -3.035 5.586 1.00 66.44 100 ARG A C 1
ATOM 739 O O . ARG A 1 100 ? 15.453 -3.478 6.384 1.00 66.44 100 ARG A O 1
ATOM 746 N N . PRO A 1 101 ? 16.921 -3.823 4.714 1.00 53.56 101 PRO A N 1
ATOM 747 C CA . PRO A 1 101 ? 16.638 -5.253 4.550 1.00 53.56 101 PRO A CA 1
ATOM 748 C C . PRO A 1 101 ? 17.158 -6.153 5.692 1.00 53.56 101 PRO A C 1
ATOM 750 O O . PRO A 1 101 ? 16.989 -7.363 5.625 1.00 53.56 101 PRO A O 1
ATOM 753 N N . SER A 1 102 ? 17.822 -5.599 6.714 1.00 53.22 102 SER A N 1
ATOM 754 C CA . SER A 1 102 ? 18.615 -6.373 7.691 1.00 53.22 102 SER A CA 1
ATOM 755 C C . SER A 1 102 ? 17.984 -6.509 9.082 1.00 53.22 102 SER A C 1
ATOM 757 O O . SER A 1 102 ? 18.528 -7.221 9.918 1.00 53.22 102 SER A O 1
ATOM 759 N N . ILE A 1 103 ? 16.886 -5.800 9.361 1.00 57.03 103 ILE A N 1
ATOM 760 C CA . ILE A 1 103 ? 16.168 -5.860 10.643 1.00 57.03 103 ILE A CA 1
ATOM 761 C C . ILE A 1 103 ? 14.841 -6.573 10.369 1.00 57.03 103 ILE A C 1
ATOM 763 O O . ILE A 1 103 ? 14.201 -6.285 9.360 1.00 57.03 103 ILE A O 1
ATOM 767 N N . GLY A 1 104 ? 14.466 -7.536 11.215 1.00 54.84 104 GLY A N 1
ATOM 768 C CA . GLY A 1 104 ? 13.271 -8.361 11.020 1.00 54.84 104 GLY A CA 1
ATOM 769 C C . GLY A 1 104 ? 12.020 -7.518 10.752 1.00 54.84 104 GLY A C 1
ATOM 770 O O . GLY A 1 104 ? 11.730 -6.578 11.484 1.00 54.84 104 GLY A O 1
ATOM 771 N N . CYS A 1 105 ? 11.280 -7.855 9.695 1.00 61.12 105 CYS A N 1
ATOM 772 C CA . CYS A 1 105 ? 10.100 -7.111 9.244 1.00 61.12 105 CYS A CA 1
ATOM 773 C C . CYS A 1 105 ? 8.813 -7.502 10.011 1.00 61.12 105 CYS A C 1
ATOM 775 O O . CYS A 1 105 ? 7.727 -7.487 9.431 1.00 61.12 105 CYS A O 1
ATOM 777 N N . ASN A 1 106 ? 8.926 -7.888 11.286 1.00 60.50 106 ASN A N 1
ATOM 778 C CA . ASN A 1 106 ? 7.803 -8.341 12.107 1.00 60.50 106 ASN A CA 1
ATOM 779 C C . ASN A 1 106 ? 7.287 -7.186 12.968 1.00 60.50 106 ASN A C 1
ATOM 781 O O . ASN A 1 106 ? 7.682 -7.008 14.118 1.00 60.50 106 ASN A O 1
ATOM 785 N N . PHE A 1 107 ? 6.420 -6.373 12.372 1.00 65.19 107 PHE A N 1
ATOM 786 C CA . PHE A 1 107 ? 5.773 -5.262 13.055 1.00 65.19 107 PHE A CA 1
ATOM 787 C C . PHE A 1 107 ? 4.288 -5.534 13.229 1.00 65.19 107 PHE A C 1
ATOM 789 O O . PHE A 1 107 ? 3.634 -6.033 12.306 1.00 65.19 107 PHE A O 1
ATOM 796 N N . ARG A 1 108 ? 3.755 -5.161 14.392 1.00 64.56 108 ARG A N 1
ATOM 797 C CA . ARG A 1 108 ? 2.335 -5.281 14.703 1.00 64.56 108 ARG A CA 1
ATOM 798 C C . ARG A 1 108 ? 1.779 -3.942 15.176 1.00 64.56 108 ARG A C 1
ATOM 800 O O . ARG A 1 108 ? 2.410 -3.225 15.953 1.00 64.56 108 ARG A O 1
ATOM 807 N N . TRP A 1 109 ? 0.587 -3.622 14.682 1.00 63.00 109 TRP A N 1
ATOM 808 C CA . TRP A 1 109 ? -0.213 -2.507 15.174 1.00 63.00 109 TRP A CA 1
ATOM 809 C C . TRP A 1 109 ? -1.151 -3.016 16.268 1.00 63.00 109 TRP A C 1
ATOM 811 O O . TRP A 1 109 ? -2.153 -3.667 15.983 1.00 63.00 109 TRP A O 1
ATOM 821 N N . GLU A 1 110 ? -0.831 -2.710 17.522 1.00 59.16 110 GLU A N 1
ATOM 822 C CA . GLU A 1 110 ? -1.681 -3.014 18.673 1.00 59.16 110 GLU A CA 1
ATOM 823 C C . GLU A 1 110 ? -2.521 -1.775 19.010 1.00 59.16 110 GLU A C 1
ATOM 825 O O . GLU A 1 110 ? -2.043 -0.802 19.600 1.00 59.16 110 GLU A O 1
ATOM 830 N N . GLY A 1 111 ? -3.787 -1.771 18.586 1.00 64.88 111 GLY A N 1
ATOM 831 C CA . GLY A 1 111 ? -4.644 -0.587 18.697 1.00 64.88 111 GLY A CA 1
ATOM 832 C C . GLY A 1 111 ? -4.120 0.575 17.843 1.00 64.88 111 GLY A C 1
ATOM 833 O O . GLY A 1 111 ? -4.032 0.451 16.627 1.00 64.88 111 GLY A O 1
ATOM 834 N N . THR A 1 112 ? -3.777 1.709 18.469 1.00 51.84 112 THR A N 1
ATOM 835 C CA . THR A 1 112 ? -3.133 2.867 17.805 1.00 51.84 112 THR A CA 1
ATOM 836 C C . THR A 1 112 ? -1.611 2.911 18.013 1.00 51.84 112 THR A C 1
ATOM 838 O O . THR A 1 112 ? -0.977 3.906 17.661 1.00 51.84 112 THR A O 1
ATOM 841 N N . GLY A 1 113 ? -1.030 1.891 18.654 1.00 47.88 113 GLY A N 1
ATOM 842 C CA . GLY A 1 113 ? 0.379 1.829 19.041 1.00 47.88 113 GLY A CA 1
ATOM 843 C C . GLY A 1 113 ? 1.173 0.770 18.273 1.00 47.88 113 GLY A C 1
ATOM 844 O O . GLY A 1 113 ? 0.611 -0.124 17.644 1.00 47.88 113 GLY A O 1
ATOM 845 N N . LEU A 1 114 ? 2.501 0.887 18.327 1.00 55.25 114 LEU A N 1
ATOM 846 C CA . LEU A 1 114 ? 3.445 -0.002 17.648 1.00 55.25 114 LEU A CA 1
ATOM 847 C C . LEU A 1 114 ? 4.071 -0.989 18.643 1.00 55.25 114 LEU A C 1
ATOM 849 O O . LEU A 1 114 ? 4.652 -0.548 19.636 1.00 55.25 114 LEU A O 1
ATOM 853 N N . SER A 1 115 ? 4.041 -2.289 18.332 1.00 52.78 115 SER A N 1
ATOM 854 C CA . SER A 1 115 ? 4.831 -3.309 19.034 1.00 52.78 115 SER A CA 1
ATOM 855 C C . SER A 1 115 ? 5.782 -4.045 18.076 1.00 52.78 115 SER A C 1
ATOM 857 O O . SER A 1 115 ? 5.500 -4.243 16.888 1.00 52.78 115 SER A O 1
ATOM 859 N N . LEU A 1 116 ? 6.962 -4.394 18.596 1.00 53.34 116 LEU A N 1
ATOM 860 C CA . LEU A 1 116 ? 7.935 -5.275 17.947 1.00 53.34 116 LEU A CA 1
ATOM 861 C C . LEU A 1 116 ? 7.687 -6.693 18.465 1.00 53.34 116 LEU A C 1
ATOM 863 O O . LEU A 1 116 ? 7.670 -6.885 19.682 1.00 53.34 116 LEU A O 1
ATOM 867 N N . SER A 1 117 ? 7.501 -7.657 17.562 1.00 53.00 117 SER A N 1
ATOM 868 C CA . SER A 1 117 ? 7.339 -9.079 17.908 1.00 53.00 117 SER A CA 1
ATOM 869 C C . SER A 1 117 ? 8.588 -9.889 17.604 1.00 53.00 117 SER A C 1
ATOM 871 O O . SER A 1 117 ? 9.083 -9.742 16.459 1.00 53.00 117 SER A O 1
#

Organism: Penicillium freii (NCBI:txid48697)

InterPro domains:
  IPR011118 Tannase/feruloyl esterase [PF07519] (6-96)
  IPR011118 Tannase/feruloyl esterase [PTHR33938] (1-96)
  IPR029058 Alpha/Beta hydrolase fold [SSF53474] (14-98)

Foldseek 3Di:
DVVCVVVVHQDDDDPLQDDDPDCQVQQADPVRHGPVVSVVSNQEVVVLVRLVVRQVVCCVVVVHGDPFFEQADAQSSLNSQVVCVVPPVPSGPYYHHHNDPPDDSAWDCDPPDIDDD

Sequence (117 aa):
MIAAAAEGYVAISTGGGHTSDDPADWRLLENGMPDYDTSYSFAIASLGDAAIVGKRLAESAYGSKPKYSYWTGCSQGGRQGLALAQQYPEAYDGLLLLLRPSIGCNFRWEGTGLSLS